Protein AF-A0A6C1DML3-F1 (afdb_monomer)

Radius of gyration: 24.44 Å; Cα contacts (8 Å, |Δi|>4): 31; chains: 1; bounding box: 72×33×50 Å

Secondary structure (DSSP, 8-state):
-HHHHHHHHHHHHHHHHHHHHHHHHHGGGHHHHHHHHHHHHHHHHHHH----TT--HHHHHHHHHTT--HHHHTT---HHHHHHHHHHHHHHHHHHHHHTT------

Organism: Saccharomyces pastorianus (NCBI:txid27292)

InterPro domains:
  IPR005828 Major facilitator, sugar transporter-like [PF00083] (1-63)
  IPR036259 MFS transporter superfamily [G3DSA:1.20.1250.20] (1-67)
  IPR036259 MFS transporter superfamily [SSF103473] (3-61)
  IPR050360 Major Facilitator Superfamily Sugar Transporters [PTHR48022] (1-89)

Solvent-accessible surface area (backbone atoms only — not comparable to full-atom values): 6356 Å² total; per-residue (Å²): 111,69,68,62,54,51,51,52,55,50,49,54,49,50,48,67,62,46,46,62,63,48,43,74,75,48,52,77,59,52,57,55,56,52,50,50,51,50,52,53,49,50,52,48,45,58,66,69,49,56,69,61,85,96,54,54,78,68,49,48,52,50,49,63,71,71,64,60,56,22,87,54,30,80,79,62,64,55,78,89,49,41,71,54,52,54,52,52,52,51,50,49,53,52,51,50,54,57,61,70,58,60,74,94,76,79,131

Mean predicted aligned error: 10.85 Å

Sequence (107 aa):
MSISTAFNWLWQFLIGFFTPFITGSIHFYYGYVFVGCLVAMFLYVFFFLPETIGLSLEEIQLLYEEGIKPWKSASWVPPSRRGASSRETEAKKKSWKEVLKFPKSFN

Foldseek 3Di:
DVVVVVVVVVVVVCCVVCVVVCCVVPPPCVVVVVVVVVVVVVVCCQFPPADDPPHDPVQVVVLVVVVDTRVCNVVDDRPVCPVVVVVVVVVVVVVVVVVVPPDPPDD

pLDDT: mean 81.25, std 9.08, range [49.81, 95.06]

Structure (mmCIF, N/CA/C/O backbone):
data_AF-A0A6C1DML3-F1
#
_entry.id   AF-A0A6C1DML3-F1
#
loop_
_atom_site.group_PDB
_atom_site.id
_atom_site.type_symbol
_atom_site.label_atom_id
_atom_site.label_alt_id
_atom_site.label_comp_id
_atom_site.label_asym_id
_atom_site.label_entity_id
_atom_site.label_seq_id
_atom_site.pdbx_PDB_ins_code
_atom_site.Cartn_x
_atom_site.Cartn_y
_atom_site.Cartn_z
_atom_site.occupancy
_atom_site.B_iso_or_equiv
_atom_site.auth_seq_id
_atom_site.auth_comp_id
_atom_site.auth_asym_id
_atom_site.auth_atom_id
_atom_site.pdbx_PDB_model_num
ATOM 1 N N . MET A 1 1 ? 9.960 -0.375 11.265 1.00 74.50 1 MET A N 1
ATOM 2 C CA . MET A 1 1 ? 10.261 0.840 10.471 1.00 74.50 1 MET A CA 1
ATOM 3 C C . MET A 1 1 ? 11.405 0.641 9.473 1.00 74.50 1 MET A C 1
ATOM 5 O O . MET A 1 1 ? 11.208 0.979 8.317 1.00 74.50 1 MET A O 1
ATOM 9 N N . SER A 1 2 ? 12.545 0.044 9.851 1.00 89.00 2 SER A N 1
ATOM 10 C CA . SER A 1 2 ? 13.721 -0.124 8.967 1.00 89.00 2 SER A CA 1
ATOM 11 C C . SER A 1 2 ? 13.438 -0.818 7.628 1.00 89.00 2 SER A C 1
ATOM 13 O O . SER A 1 2 ? 13.896 -0.351 6.591 1.00 89.00 2 SER A O 1
ATOM 15 N N . ILE A 1 3 ? 12.643 -1.893 7.636 1.00 93.19 3 ILE A N 1
ATOM 16 C CA . ILE A 1 3 ? 12.315 -2.651 6.421 1.00 93.19 3 ILE A CA 1
ATOM 17 C C . ILE A 1 3 ? 11.510 -1.812 5.414 1.00 93.19 3 ILE A C 1
ATOM 19 O O . ILE A 1 3 ? 11.811 -1.818 4.228 1.00 93.19 3 ILE A O 1
ATOM 23 N N . SER A 1 4 ? 10.546 -1.019 5.897 1.00 92.12 4 SER A N 1
ATOM 24 C CA . SER A 1 4 ? 9.718 -0.140 5.061 1.00 92.12 4 SER A CA 1
ATOM 25 C C . SER A 1 4 ? 10.565 0.948 4.402 1.00 92.12 4 SER A C 1
ATOM 27 O O . SER A 1 4 ? 10.487 1.159 3.193 1.00 92.12 4 SER A O 1
ATOM 29 N N . THR A 1 5 ? 11.456 1.578 5.175 1.00 93.81 5 THR A N 1
ATOM 30 C CA . THR A 1 5 ? 12.397 2.572 4.651 1.00 93.81 5 THR A CA 1
ATOM 31 C C . THR A 1 5 ? 13.339 1.960 3.613 1.00 93.81 5 THR A C 1
ATOM 33 O O . THR A 1 5 ? 13.512 2.538 2.545 1.00 93.81 5 THR A O 1
ATOM 36 N N . ALA A 1 6 ? 13.904 0.777 3.875 1.00 94.94 6 ALA A N 1
ATOM 37 C CA . ALA A 1 6 ? 14.792 0.100 2.930 1.00 94.94 6 ALA A CA 1
ATOM 38 C C . ALA A 1 6 ? 14.087 -0.223 1.602 1.00 94.94 6 ALA A C 1
ATOM 40 O O . ALA A 1 6 ? 14.623 0.089 0.540 1.00 94.94 6 ALA A O 1
ATOM 41 N N . PHE A 1 7 ? 12.867 -0.773 1.648 1.00 93.62 7 PHE A N 1
ATOM 42 C CA . PHE A 1 7 ? 12.080 -1.043 0.441 1.00 93.62 7 PHE A CA 1
ATOM 43 C C . PHE A 1 7 ? 11.681 0.232 -0.305 1.00 93.62 7 PHE A C 1
ATOM 45 O O . PHE A 1 7 ? 11.684 0.232 -1.534 1.00 93.62 7 PHE A O 1
ATOM 52 N N . ASN A 1 8 ? 11.387 1.327 0.403 1.00 93.12 8 ASN A N 1
ATOM 53 C CA . ASN A 1 8 ? 11.087 2.608 -0.232 1.00 93.12 8 ASN A CA 1
ATOM 54 C C . ASN A 1 8 ? 12.279 3.125 -1.053 1.00 93.12 8 ASN A C 1
ATOM 56 O O . ASN A 1 8 ? 12.124 3.448 -2.231 1.00 93.12 8 ASN A O 1
ATOM 60 N N . TRP A 1 9 ? 13.475 3.139 -0.464 1.00 92.44 9 TRP A N 1
ATOM 61 C CA . TRP A 1 9 ? 14.692 3.563 -1.159 1.00 92.44 9 TRP A CA 1
ATOM 62 C C . TRP A 1 9 ? 15.080 2.616 -2.293 1.00 92.44 9 TRP A C 1
ATOM 64 O O . TRP A 1 9 ? 15.442 3.074 -3.377 1.00 92.44 9 TRP A O 1
ATOM 74 N N . LEU A 1 10 ? 14.947 1.307 -2.074 1.00 95.06 10 LEU A N 1
ATOM 75 C CA . LEU A 1 10 ? 15.188 0.300 -3.102 1.00 95.06 10 LEU A CA 1
ATOM 76 C C . LEU A 1 10 ? 14.271 0.519 -4.312 1.00 95.06 10 LEU A C 1
ATOM 78 O O . LEU A 1 10 ? 14.740 0.516 -5.445 1.00 95.06 10 LEU A O 1
ATOM 82 N N . TRP A 1 11 ? 12.977 0.749 -4.089 1.00 90.62 11 TRP A N 1
ATOM 83 C CA . TRP A 1 11 ? 12.020 0.941 -5.176 1.00 90.62 11 TRP A CA 1
ATOM 84 C C . TRP A 1 11 ? 12.258 2.246 -5.943 1.00 90.62 11 TRP A C 1
ATOM 86 O O . TRP A 1 11 ? 12.189 2.249 -7.172 1.00 90.62 11 TRP A O 1
ATOM 96 N N . GLN A 1 12 ? 12.622 3.333 -5.250 1.00 93.31 12 GLN A N 1
ATOM 97 C CA . GLN A 1 12 ? 13.015 4.581 -5.914 1.00 93.31 12 GLN A CA 1
ATOM 98 C C . GLN A 1 12 ? 14.264 4.399 -6.791 1.00 93.31 12 GLN A C 1
ATOM 100 O O . GLN A 1 12 ? 14.297 4.904 -7.914 1.00 93.31 12 GLN A O 1
ATOM 105 N N . PHE A 1 13 ? 15.253 3.624 -6.332 1.00 93.94 13 PHE A N 1
ATOM 106 C CA . PHE A 1 13 ? 16.419 3.270 -7.144 1.00 93.94 13 PHE A CA 1
ATOM 107 C C . PHE A 1 13 ? 16.034 2.437 -8.372 1.00 93.94 13 PHE A C 1
ATOM 109 O O . PHE A 1 13 ? 16.444 2.766 -9.483 1.00 93.94 13 PHE A O 1
ATOM 116 N N . LEU A 1 14 ? 15.222 1.388 -8.198 1.00 92.38 14 LEU A N 1
ATOM 117 C CA . LEU A 1 14 ? 14.831 0.505 -9.301 1.00 92.38 14 LEU A CA 1
ATOM 118 C C . LEU A 1 14 ? 14.024 1.254 -10.365 1.00 92.38 14 LEU A C 1
ATOM 120 O O . LEU A 1 14 ? 14.306 1.095 -11.550 1.00 92.38 14 LEU A O 1
ATOM 124 N N . ILE A 1 15 ? 13.073 2.109 -9.971 1.00 88.62 15 ILE A N 1
ATOM 125 C CA . ILE A 1 15 ? 12.335 2.943 -10.930 1.00 88.62 15 ILE A CA 1
ATOM 126 C C . ILE A 1 15 ? 13.307 3.863 -11.670 1.00 88.62 15 ILE A C 1
ATOM 128 O O . ILE A 1 15 ? 13.285 3.893 -12.898 1.00 88.62 15 ILE A O 1
ATOM 132 N N . GLY A 1 16 ? 14.178 4.584 -10.960 1.00 89.56 16 GLY A N 1
ATOM 133 C CA . GLY A 1 16 ? 15.133 5.501 -11.589 1.00 89.56 16 GLY A CA 1
ATOM 134 C C . GLY A 1 16 ? 16.104 4.801 -12.543 1.00 89.56 16 GLY A C 1
ATOM 135 O O . GLY A 1 16 ? 16.384 5.320 -13.621 1.00 89.56 16 GLY A O 1
ATOM 136 N N . PHE A 1 17 ? 16.571 3.604 -12.182 1.00 90.88 17 PHE A N 1
ATOM 137 C CA . PHE A 1 17 ? 17.492 2.813 -12.993 1.00 90.88 17 PHE A CA 1
ATOM 138 C C . PHE A 1 17 ? 16.805 2.200 -14.217 1.00 90.88 17 PHE A C 1
ATOM 140 O O . PHE A 1 17 ? 17.325 2.318 -15.321 1.00 90.88 17 PHE A O 1
ATOM 147 N N . PHE A 1 18 ? 15.632 1.578 -14.058 1.00 87.19 18 PHE A N 1
ATOM 148 C CA . PHE A 1 18 ? 14.963 0.861 -15.150 1.00 87.19 18 PHE A CA 1
ATOM 149 C C . PHE A 1 18 ? 14.151 1.754 -16.086 1.00 87.19 18 PHE A C 1
ATOM 151 O O . PHE A 1 18 ? 14.039 1.430 -17.268 1.00 87.19 18 PHE A O 1
ATOM 158 N N . THR A 1 19 ? 13.609 2.876 -15.605 1.00 86.00 19 THR A N 1
ATOM 159 C CA . THR A 1 19 ? 12.809 3.790 -16.438 1.00 86.00 19 THR A CA 1
ATOM 160 C C . THR A 1 19 ? 13.516 4.186 -17.744 1.00 86.00 19 THR A C 1
ATOM 162 O O . THR A 1 19 ? 12.882 4.027 -18.784 1.00 86.00 19 THR A O 1
ATOM 165 N N . PRO A 1 20 ? 14.793 4.631 -17.774 1.00 84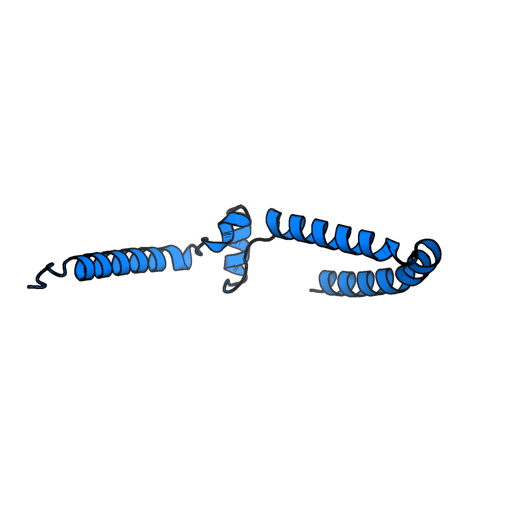.19 20 PRO A N 1
ATOM 166 C CA . PRO A 1 20 ? 15.465 4.977 -19.032 1.00 84.19 20 PRO A CA 1
ATOM 167 C C . PRO A 1 20 ? 15.687 3.780 -19.972 1.00 84.19 20 PRO A C 1
ATOM 169 O O . PRO A 1 20 ? 15.581 3.942 -21.187 1.00 84.19 20 PRO A O 1
ATOM 172 N N . PHE A 1 21 ? 15.938 2.571 -19.450 1.00 83.44 21 PHE A N 1
ATOM 173 C CA . PHE A 1 21 ? 16.059 1.366 -20.288 1.00 83.44 21 PHE A CA 1
ATOM 174 C C . PHE A 1 21 ? 14.724 1.000 -20.953 1.00 83.44 21 PHE A C 1
ATOM 176 O O . PHE A 1 21 ? 14.677 0.637 -22.131 1.00 83.44 21 PHE A O 1
ATOM 183 N N . ILE A 1 22 ? 13.622 1.117 -20.209 1.00 81.81 22 ILE A N 1
ATOM 184 C CA . ILE A 1 22 ? 12.291 0.749 -20.700 1.00 81.81 22 ILE A CA 1
ATOM 185 C C . ILE A 1 22 ? 11.762 1.808 -21.673 1.00 81.81 22 ILE A C 1
ATOM 187 O O . ILE A 1 22 ? 11.281 1.464 -22.754 1.00 81.81 22 ILE A O 1
ATOM 191 N N . THR A 1 23 ? 11.881 3.096 -21.344 1.00 80.69 23 THR A N 1
ATOM 192 C CA . THR A 1 23 ? 11.404 4.178 -22.222 1.00 80.69 23 THR A CA 1
ATOM 193 C C . THR A 1 23 ? 12.205 4.271 -23.518 1.00 80.69 23 THR A C 1
ATOM 195 O O . THR A 1 23 ? 11.616 4.590 -24.551 1.00 80.69 23 THR A O 1
ATOM 198 N N . GLY A 1 24 ? 13.492 3.901 -23.504 1.00 77.69 24 GLY A N 1
ATOM 199 C CA . GLY A 1 24 ? 14.310 3.778 -24.715 1.00 77.69 24 GLY A CA 1
ATOM 200 C C . GLY A 1 24 ? 13.866 2.664 -25.671 1.00 77.69 24 GLY A C 1
ATOM 201 O O . GLY A 1 24 ? 14.14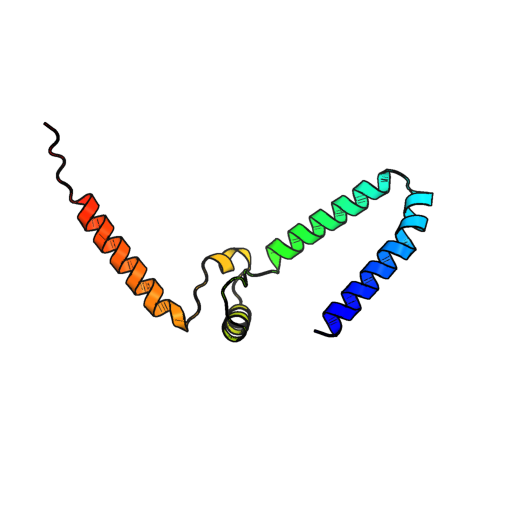1 2.747 -26.862 1.00 77.69 24 GLY A O 1
ATOM 202 N N . SER A 1 25 ? 13.151 1.649 -25.177 1.00 76.44 25 SER A N 1
ATOM 203 C CA . SER A 1 25 ? 12.717 0.492 -25.979 1.00 76.44 25 SER A CA 1
ATOM 204 C C . SER A 1 25 ? 11.263 0.601 -26.449 1.00 76.44 25 SER A C 1
ATOM 206 O O . SER A 1 25 ? 10.896 0.099 -27.507 1.00 76.44 25 SER A O 1
ATOM 208 N N . ILE A 1 26 ? 10.412 1.213 -25.623 1.00 74.06 26 ILE A N 1
ATOM 209 C CA . ILE A 1 26 ? 8.949 1.061 -25.678 1.00 74.06 26 ILE A CA 1
ATOM 210 C C . ILE A 1 26 ? 8.220 2.417 -25.786 1.00 74.06 26 ILE A C 1
ATOM 212 O O . ILE A 1 26 ? 7.013 2.450 -26.035 1.00 74.06 26 ILE A O 1
ATOM 216 N N . HIS A 1 27 ? 8.937 3.544 -25.670 1.00 76.94 27 HIS A N 1
ATOM 217 C CA . HIS A 1 27 ? 8.401 4.907 -25.783 1.00 76.94 27 HIS A CA 1
ATOM 218 C C . HIS A 1 27 ? 7.081 5.094 -24.996 1.00 76.94 27 HIS A C 1
ATOM 220 O O . HI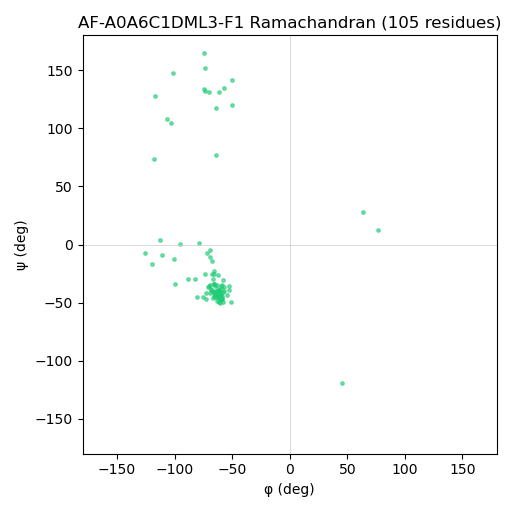S A 1 27 ? 7.047 4.920 -23.778 1.00 76.94 27 HIS A O 1
ATOM 226 N N . PHE A 1 28 ? 5.984 5.432 -25.687 1.00 73.12 28 PHE A N 1
ATOM 227 C CA . PHE A 1 28 ? 4.670 5.735 -25.107 1.00 73.12 28 PHE A CA 1
ATOM 228 C C . PHE A 1 28 ? 3.990 4.521 -24.455 1.00 73.12 28 PHE A C 1
ATOM 230 O O . PHE A 1 28 ? 3.202 4.679 -23.522 1.00 73.12 28 PHE A O 1
ATOM 237 N N . TYR A 1 29 ? 4.326 3.298 -24.880 1.00 77.50 29 TYR A N 1
ATOM 238 C CA . TYR A 1 29 ? 3.704 2.082 -24.350 1.00 77.50 29 TYR A CA 1
ATOM 239 C C . TYR A 1 29 ? 4.059 1.809 -22.878 1.00 77.50 29 TYR A C 1
ATOM 241 O O . TYR A 1 29 ? 3.366 1.039 -22.212 1.00 77.50 29 TYR A O 1
ATOM 249 N N . TYR A 1 30 ? 5.074 2.489 -22.333 1.00 79.44 30 TYR A N 1
ATOM 250 C CA . TYR A 1 30 ? 5.423 2.429 -20.912 1.00 79.44 30 TYR A CA 1
ATOM 251 C C . TYR A 1 30 ? 4.251 2.854 -20.010 1.00 79.44 30 TYR A C 1
ATOM 253 O O . TYR A 1 30 ? 4.068 2.304 -18.922 1.00 79.44 30 TYR A O 1
ATOM 261 N N . GLY A 1 31 ? 3.395 3.761 -20.495 1.00 82.25 31 GLY A N 1
ATOM 262 C CA . GLY A 1 31 ? 2.192 4.184 -19.779 1.00 82.25 31 GLY A CA 1
ATOM 263 C C . GLY A 1 31 ? 1.229 3.030 -19.479 1.00 82.25 31 GLY A C 1
ATOM 264 O O . GLY A 1 31 ? 0.649 2.993 -18.396 1.00 82.25 31 GLY A O 1
ATOM 265 N N . TYR A 1 32 ? 1.106 2.039 -20.369 1.00 85.62 32 TYR A N 1
ATOM 266 C CA . TYR A 1 32 ? 0.230 0.883 -20.135 1.00 85.62 32 TYR A CA 1
ATOM 267 C C . TYR A 1 32 ? 0.754 -0.034 -19.028 1.00 85.62 32 TYR A C 1
ATOM 269 O O . TYR A 1 32 ? -0.038 -0.568 -18.253 1.00 85.62 32 TYR A O 1
ATOM 277 N N . VAL A 1 33 ? 2.078 -0.174 -18.905 1.00 85.00 33 VAL A N 1
ATOM 278 C CA . VAL A 1 33 ? 2.701 -0.920 -17.800 1.00 85.00 33 VAL A CA 1
ATOM 279 C C . VAL A 1 33 ? 2.420 -0.214 -16.475 1.00 85.00 33 VAL A C 1
ATOM 281 O O . VAL A 1 33 ? 2.039 -0.860 -15.501 1.00 85.00 33 VAL A O 1
ATOM 284 N N . PHE A 1 34 ? 2.520 1.118 -16.452 1.00 85.44 34 PHE A N 1
ATOM 285 C CA . PHE A 1 34 ? 2.199 1.907 -15.266 1.00 85.44 34 PHE A CA 1
ATOM 286 C C . PHE A 1 34 ? 0.726 1.766 -14.856 1.00 85.44 34 PHE A C 1
ATOM 288 O O . PHE A 1 34 ? 0.432 1.520 -13.687 1.00 85.44 34 PHE A O 1
ATOM 295 N N . VAL A 1 35 ? -0.202 1.831 -15.817 1.00 90.81 35 VAL A N 1
ATOM 296 C CA . VAL A 1 35 ? -1.632 1.587 -15.565 1.00 90.81 35 VAL A CA 1
ATOM 297 C C . VAL A 1 35 ? -1.871 0.165 -15.046 1.00 90.81 35 VAL A C 1
ATOM 299 O O . VAL A 1 35 ? -2.621 -0.008 -14.088 1.00 90.81 35 VAL A 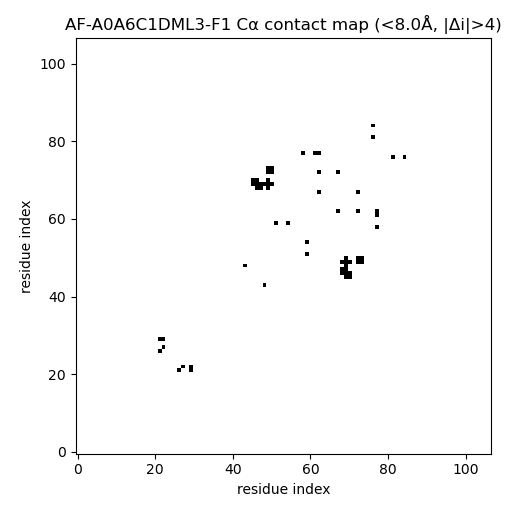O 1
ATOM 302 N N . GLY A 1 36 ? -1.198 -0.844 -15.606 1.00 91.44 36 GLY A N 1
ATOM 303 C CA . GLY A 1 36 ? -1.265 -2.223 -15.112 1.00 91.44 36 GLY A CA 1
ATOM 304 C C . GLY A 1 36 ? -0.826 -2.346 -13.650 1.00 91.44 36 GLY A C 1
ATOM 305 O O . GLY A 1 36 ? -1.527 -2.963 -12.846 1.00 91.44 36 GLY A O 1
ATOM 306 N N . CYS A 1 37 ? 0.276 -1.690 -13.278 1.00 90.56 37 CYS A N 1
ATOM 307 C CA . CYS A 1 37 ? 0.745 -1.632 -11.892 1.00 90.56 37 CYS A CA 1
ATOM 308 C C . CYS A 1 37 ? -0.259 -0.934 -10.961 1.00 90.56 37 CYS A C 1
ATOM 310 O O . CYS A 1 37 ? -0.496 -1.419 -9.855 1.00 90.56 37 CYS A O 1
ATOM 312 N N . LEU A 1 38 ? -0.884 0.165 -11.400 1.00 91.44 38 LEU A N 1
ATOM 313 C CA . LEU A 1 38 ? -1.909 0.864 -10.616 1.00 91.44 38 LEU A CA 1
ATOM 314 C C . LEU A 1 38 ? -3.146 -0.010 -10.375 1.00 91.44 38 LEU A C 1
ATOM 316 O O . LEU A 1 38 ? -3.643 -0.068 -9.251 1.00 91.44 38 LEU A O 1
ATOM 320 N N . VAL A 1 39 ? -3.622 -0.722 -11.400 1.00 94.69 39 VAL A N 1
ATOM 321 C CA . VAL A 1 39 ? -4.767 -1.639 -11.270 1.00 94.69 39 VAL A CA 1
ATOM 322 C C . VAL A 1 39 ? -4.424 -2.808 -10.347 1.00 94.69 39 VAL A C 1
ATOM 324 O O . VAL A 1 39 ? -5.216 -3.146 -9.469 1.00 94.69 39 VAL A O 1
ATOM 327 N N . ALA A 1 40 ? -3.233 -3.395 -10.486 1.00 92.62 40 ALA A N 1
ATOM 328 C CA . ALA A 1 40 ? -2.775 -4.455 -9.591 1.00 92.62 40 ALA A CA 1
ATOM 329 C C . ALA A 1 40 ? -2.704 -3.976 -8.131 1.00 92.62 40 ALA A C 1
ATOM 331 O O . ALA A 1 40 ? -3.163 -4.678 -7.228 1.00 92.62 40 ALA A O 1
ATOM 332 N N . MET A 1 41 ? -2.199 -2.759 -7.899 1.00 92.31 41 MET A N 1
ATOM 333 C CA . MET A 1 41 ? -2.154 -2.171 -6.561 1.00 92.31 41 MET A CA 1
ATOM 334 C C . MET A 1 41 ? -3.561 -1.909 -6.008 1.00 92.31 41 MET A C 1
ATOM 336 O O . MET A 1 41 ? -3.819 -2.198 -4.841 1.00 92.31 41 MET A O 1
ATOM 340 N N . PHE A 1 42 ? -4.486 -1.417 -6.835 1.00 91.69 42 PHE A N 1
ATOM 341 C CA . PHE A 1 4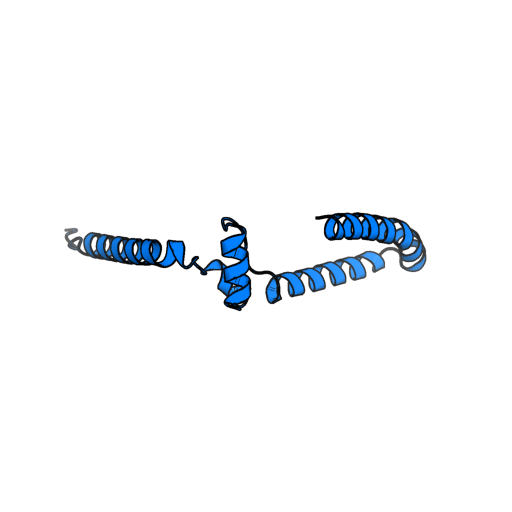2 ? -5.878 -1.209 -6.439 1.00 91.69 42 PHE A CA 1
ATOM 342 C C . PHE A 1 42 ? -6.542 -2.514 -5.982 1.00 91.69 42 PHE A C 1
ATOM 344 O O . PHE A 1 42 ? -7.147 -2.558 -4.910 1.00 91.69 42 PHE A O 1
ATOM 351 N N . LEU A 1 43 ? -6.379 -3.593 -6.754 1.00 92.06 43 LEU A N 1
ATOM 352 C CA . LEU A 1 43 ? -6.897 -4.912 -6.384 1.00 92.06 43 LEU A CA 1
ATOM 353 C C . LEU A 1 43 ? -6.268 -5.404 -5.078 1.00 92.06 43 LEU A C 1
ATOM 355 O O . LEU A 1 43 ? -6.980 -5.864 -4.188 1.00 92.06 43 LEU A O 1
ATOM 359 N N . TYR A 1 44 ? -4.951 -5.261 -4.929 1.00 89.06 44 TYR A N 1
ATOM 360 C CA . TYR A 1 44 ? -4.258 -5.648 -3.704 1.00 89.06 44 TYR A CA 1
ATOM 361 C C . TYR A 1 44 ? -4.808 -4.914 -2.472 1.00 89.06 44 TYR A C 1
ATOM 363 O O . TYR A 1 44 ? -5.155 -5.554 -1.481 1.00 89.06 44 TYR A O 1
ATOM 371 N N . VAL A 1 45 ? -4.950 -3.587 -2.541 1.00 88.50 45 VAL A N 1
ATOM 372 C CA . VAL A 1 45 ? -5.489 -2.782 -1.434 1.00 88.50 45 VAL A CA 1
ATOM 373 C C . VAL A 1 45 ? -6.917 -3.210 -1.096 1.00 88.50 45 VAL A C 1
ATOM 375 O O . VAL A 1 45 ? -7.219 -3.432 0.073 1.00 88.50 45 VAL A O 1
ATOM 378 N N . PHE A 1 46 ? -7.770 -3.414 -2.101 1.00 85.06 46 PHE A N 1
ATOM 379 C CA . PHE A 1 46 ? -9.161 -3.815 -1.887 1.00 85.06 46 PHE A CA 1
ATOM 380 C C . PHE A 1 46 ? -9.303 -5.186 -1.202 1.00 85.06 46 PHE A C 1
ATOM 382 O O . PHE A 1 46 ? -10.194 -5.379 -0.371 1.00 85.06 46 PHE A O 1
ATOM 389 N N . PHE A 1 47 ? -8.440 -6.147 -1.543 1.00 84.75 47 PHE A N 1
ATOM 390 C CA . PHE A 1 47 ? -8.535 -7.508 -1.011 1.00 84.75 47 PHE A CA 1
ATOM 391 C C . PHE A 1 47 ? -7.782 -7.729 0.298 1.00 84.75 47 PHE A C 1
ATOM 393 O O . PHE A 1 47 ? -8.206 -8.594 1.065 1.00 84.75 47 PHE A O 1
ATOM 400 N N . PHE A 1 48 ? -6.691 -6.998 0.551 1.00 82.19 48 PHE A N 1
ATOM 401 C CA . PHE A 1 48 ? -5.755 -7.315 1.636 1.00 82.19 48 PHE A CA 1
ATOM 402 C C . PHE A 1 48 ? -5.590 -6.218 2.690 1.00 82.19 48 PHE A C 1
ATOM 404 O O . PHE A 1 48 ? -5.093 -6.527 3.770 1.00 82.19 48 PHE A O 1
ATOM 411 N N . LEU A 1 49 ? -5.989 -4.969 2.425 1.00 84.62 49 LEU A N 1
ATOM 412 C CA . LEU A 1 49 ? -5.723 -3.860 3.344 1.00 84.62 49 LEU A CA 1
ATOM 413 C C . LEU A 1 49 ? -6.976 -3.481 4.151 1.00 84.62 49 LEU A C 1
ATOM 415 O O . LEU A 1 49 ? -7.877 -2.850 3.600 1.00 84.62 49 LEU A O 1
ATOM 419 N N . PRO A 1 50 ? -7.068 -3.845 5.444 1.00 83.88 50 PRO A N 1
ATOM 420 C CA . PRO A 1 50 ? -8.151 -3.374 6.292 1.00 83.88 50 PRO A CA 1
ATOM 421 C C . PRO A 1 50 ? -7.962 -1.892 6.658 1.00 83.88 50 PRO A C 1
ATOM 423 O O . PRO A 1 50 ? -6.847 -1.386 6.760 1.00 83.88 50 PRO A O 1
ATOM 426 N N . GLU A 1 51 ? -9.072 -1.205 6.898 1.00 83.88 51 GLU A N 1
ATOM 427 C CA . GLU A 1 51 ? -9.115 0.178 7.388 1.00 83.88 51 GLU A CA 1
ATOM 428 C C . GLU A 1 51 ? -8.513 0.294 8.800 1.00 83.88 51 GLU A C 1
ATOM 430 O O . GLU A 1 51 ? -9.043 -0.278 9.754 1.00 83.88 51 GLU A O 1
ATOM 435 N N . THR A 1 52 ? -7.422 1.055 8.951 1.00 85.19 52 THR A N 1
ATOM 436 C CA . THR A 1 52 ? -6.711 1.237 10.236 1.00 85.19 52 THR A CA 1
ATOM 437 C C . THR A 1 52 ? -6.801 2.657 10.809 1.00 85.19 52 THR A C 1
ATOM 439 O O . THR A 1 52 ? -6.160 2.959 11.816 1.00 85.19 52 THR A O 1
ATOM 442 N N . ILE A 1 53 ? -7.547 3.567 10.175 1.00 81.25 53 ILE A N 1
ATOM 443 C CA . ILE A 1 53 ? -7.646 4.963 10.622 1.00 81.25 53 ILE A CA 1
ATOM 444 C C . ILE A 1 53 ? -8.432 5.078 11.940 1.00 81.25 53 ILE A C 1
ATOM 446 O O . ILE A 1 53 ? -9.527 4.544 12.076 1.00 81.25 53 ILE A O 1
ATOM 450 N N . GLY A 1 54 ? -7.884 5.800 12.925 1.00 80.25 54 GLY A N 1
ATOM 451 C CA . GLY A 1 54 ? -8.553 6.033 14.216 1.00 80.25 54 GLY A CA 1
ATOM 452 C C . GLY A 1 54 ? -8.532 4.845 15.193 1.00 80.25 54 GLY A C 1
ATOM 453 O O . GLY A 1 54 ? -9.250 4.872 16.202 1.00 80.25 54 GLY A O 1
ATOM 454 N N . LEU A 1 55 ? -7.719 3.823 14.906 1.00 82.50 55 LEU A N 1
ATOM 455 C CA . LEU A 1 55 ? -7.443 2.690 15.791 1.00 82.50 55 LEU A CA 1
ATOM 456 C C . LEU A 1 55 ? -6.079 2.857 16.478 1.00 82.50 55 LEU A C 1
ATOM 458 O O . LEU A 1 55 ? -5.140 3.408 15.898 1.00 82.50 55 LEU A O 1
ATOM 462 N N . SER A 1 56 ? -5.958 2.361 17.710 1.00 86.44 56 SER A N 1
ATOM 463 C CA . SER A 1 56 ? -4.660 2.208 18.379 1.00 86.44 56 SER A CA 1
ATOM 464 C C . SER A 1 56 ? -3.871 1.017 17.809 1.00 86.44 56 SER A C 1
ATOM 466 O O . SER A 1 56 ? -4.435 0.147 17.147 1.00 86.44 56 SER A O 1
ATOM 468 N N . LEU A 1 57 ? -2.562 0.934 18.089 1.00 84.38 57 LEU A N 1
ATOM 469 C CA . LEU A 1 57 ? -1.735 -0.204 17.648 1.00 84.38 57 LEU A CA 1
ATOM 470 C C . LEU A 1 57 ? -2.269 -1.554 18.158 1.00 84.38 57 LEU A C 1
ATOM 472 O O . LEU A 1 57 ? -2.207 -2.550 17.446 1.00 84.38 57 LEU A O 1
ATOM 476 N N . GLU A 1 58 ? -2.807 -1.580 19.375 1.00 85.50 58 GLU A N 1
ATOM 477 C CA . GLU A 1 58 ? -3.394 -2.778 19.985 1.00 85.50 58 GLU A CA 1
ATOM 478 C C . GLU A 1 58 ? -4.700 -3.173 19.285 1.00 85.50 58 GLU A C 1
ATOM 480 O O . GLU A 1 58 ? -4.924 -4.345 18.988 1.00 85.50 58 GLU A O 1
ATOM 485 N N . GLU A 1 59 ? -5.542 -2.187 18.960 1.00 82.12 59 GLU A N 1
ATOM 486 C CA . GLU A 1 59 ? -6.790 -2.401 18.223 1.00 82.12 59 GLU A CA 1
ATOM 487 C C . GLU A 1 59 ? -6.528 -2.894 16.793 1.00 82.12 59 GLU A C 1
ATOM 489 O O . GLU A 1 59 ? -7.286 -3.718 16.289 1.00 82.12 59 GLU A O 1
ATOM 494 N N . ILE A 1 60 ? -5.442 -2.445 16.157 1.00 84.56 60 ILE A N 1
ATOM 495 C CA . ILE A 1 60 ? -5.017 -2.945 14.843 1.00 84.56 60 ILE A CA 1
ATOM 496 C C . ILE A 1 60 ? -4.617 -4.422 14.934 1.00 84.56 60 ILE A C 1
ATOM 498 O O . ILE A 1 60 ? -5.037 -5.209 14.088 1.00 84.56 60 ILE A O 1
ATOM 502 N N . GLN A 1 61 ? -3.870 -4.838 15.963 1.00 85.56 61 GLN A N 1
ATOM 503 C CA . GLN A 1 61 ? -3.527 -6.259 16.102 1.00 85.56 61 GLN A CA 1
ATOM 504 C C . GLN A 1 61 ? -4.753 -7.132 16.346 1.00 85.56 61 GLN A C 1
ATOM 506 O O . GLN A 1 61 ? -4.867 -8.182 15.716 1.00 85.56 61 GLN A O 1
ATOM 511 N N . LEU A 1 62 ? -5.704 -6.668 17.159 1.00 85.25 62 LEU A N 1
ATOM 512 C CA . LEU A 1 62 ? -6.982 -7.359 17.342 1.00 85.25 62 LEU A CA 1
ATOM 513 C C . LEU A 1 62 ? -7.775 -7.463 16.033 1.00 85.25 62 LEU A C 1
ATOM 515 O O . LEU A 1 62 ? -8.351 -8.509 15.753 1.00 85.25 62 LEU A O 1
ATOM 519 N N . LEU A 1 63 ? -7.777 -6.412 15.208 1.00 84.00 63 LEU A N 1
ATOM 520 C CA . LEU A 1 63 ? -8.428 -6.423 13.895 1.00 84.00 63 LEU A CA 1
ATOM 521 C C . LEU A 1 63 ? -7.834 -7.500 12.969 1.00 84.00 63 LEU A C 1
ATOM 523 O O . LEU A 1 63 ? -8.582 -8.196 12.280 1.00 84.00 63 LEU A O 1
ATOM 527 N N . TYR A 1 64 ? -6.505 -7.649 12.963 1.00 83.88 64 TYR A N 1
ATOM 528 C CA . TYR A 1 64 ? -5.826 -8.697 12.194 1.00 83.88 64 TYR A CA 1
ATOM 529 C C . TYR A 1 64 ? -6.067 -10.101 12.772 1.00 83.88 64 TYR A C 1
ATOM 531 O O . TYR A 1 64 ? -6.212 -11.050 12.002 1.00 83.88 64 TYR A O 1
ATOM 539 N N . GLU A 1 65 ? -6.152 -10.242 14.096 1.00 85.69 65 GLU A N 1
ATOM 540 C CA . GLU A 1 65 ? -6.420 -11.518 14.775 1.00 85.69 65 GLU A CA 1
ATOM 541 C C . GLU A 1 65 ? -7.868 -12.001 14.578 1.00 85.69 65 GLU A C 1
ATOM 543 O O . GLU A 1 65 ? -8.105 -13.190 14.368 1.00 85.69 65 GLU A O 1
ATOM 548 N N . GLU A 1 66 ? -8.843 -11.085 14.550 1.00 81.75 66 GLU A N 1
ATOM 549 C CA . GLU A 1 66 ? -10.264 -11.397 14.313 1.00 81.75 66 GLU A CA 1
ATOM 550 C C . GLU A 1 66 ? -10.533 -11.789 12.839 1.00 81.75 66 GLU A C 1
ATOM 552 O O . GLU A 1 66 ? -11.626 -12.249 12.499 1.00 81.75 66 GLU A O 1
ATOM 557 N N . GLY A 1 67 ? -9.533 -11.654 11.954 1.00 78.50 67 GLY A N 1
ATOM 558 C CA . GLY A 1 67 ? -9.554 -12.200 10.591 1.00 78.50 67 GLY A CA 1
ATOM 559 C C . GLY A 1 67 ? -10.639 -11.595 9.697 1.00 78.50 67 GLY A C 1
ATOM 560 O O . GLY A 1 67 ? -11.164 -12.255 8.791 1.00 78.50 67 GLY A O 1
ATOM 561 N N . ILE A 1 68 ? -11.030 -10.350 9.968 1.00 75.94 68 ILE A N 1
ATOM 562 C CA . ILE A 1 68 ? -12.137 -9.701 9.270 1.00 75.94 68 ILE A CA 1
ATOM 563 C C . ILE A 1 68 ? -11.693 -9.325 7.863 1.00 75.94 68 ILE A C 1
ATOM 565 O O . ILE A 1 68 ? -10.652 -8.713 7.646 1.00 75.94 68 ILE A O 1
ATOM 569 N N . LYS A 1 69 ? -12.531 -9.676 6.887 1.00 78.44 69 LYS A N 1
ATOM 570 C CA . LYS A 1 69 ? -12.300 -9.347 5.480 1.00 78.44 69 LYS A CA 1
ATOM 571 C C . LYS A 1 69 ? -12.158 -7.825 5.311 1.00 78.44 69 LYS A C 1
ATOM 573 O O . LYS A 1 69 ? -13.021 -7.105 5.821 1.00 78.44 69 LYS A O 1
ATOM 578 N N . PRO A 1 70 ? -11.168 -7.330 4.550 1.00 75.38 70 PRO A N 1
ATOM 579 C CA . PRO A 1 70 ? -10.915 -5.894 4.395 1.00 75.38 70 PRO A CA 1
ATOM 580 C C . PRO A 1 70 ? -12.127 -5.060 3.966 1.00 75.38 70 PRO A C 1
ATOM 582 O O . PRO A 1 70 ? -12.408 -4.023 4.550 1.00 75.38 70 PRO A O 1
ATOM 585 N N . TRP A 1 71 ? -12.977 -5.561 3.068 1.00 75.25 71 TRP A N 1
ATOM 586 C CA . TRP A 1 71 ? -14.209 -4.859 2.664 1.00 75.25 71 TRP A CA 1
ATOM 587 C C . TRP A 1 71 ? -15.302 -4.778 3.753 1.00 75.25 71 TRP A C 1
ATOM 589 O O . TRP A 1 71 ? -16.358 -4.181 3.539 1.00 75.25 71 TRP A O 1
ATOM 599 N N . LYS A 1 72 ? -15.102 -5.407 4.916 1.00 74.19 72 LYS A N 1
ATOM 600 C CA . LYS A 1 72 ? -15.979 -5.315 6.095 1.00 74.19 72 LYS A CA 1
ATOM 601 C C . LYS A 1 72 ? -15.328 -4.568 7.260 1.00 74.19 72 LYS A C 1
ATOM 603 O O . LYS A 1 72 ? -16.038 -4.259 8.218 1.00 74.19 72 LYS A O 1
ATOM 608 N N . SER A 1 73 ? -14.034 -4.248 7.184 1.00 71.44 73 SER A N 1
ATOM 609 C CA . SER A 1 73 ? -13.306 -3.620 8.292 1.00 71.44 73 SER A CA 1
ATOM 610 C C . SER A 1 73 ? -13.802 -2.205 8.602 1.00 71.44 73 SER A C 1
ATOM 612 O O . SER A 1 73 ? -13.723 -1.780 9.744 1.00 71.44 73 SER A O 1
ATOM 614 N N . ALA A 1 74 ? -14.393 -1.492 7.635 1.00 70.44 74 ALA A N 1
ATOM 615 C CA . ALA A 1 74 ? -14.930 -0.141 7.845 1.00 70.44 74 ALA A CA 1
ATOM 616 C C . ALA A 1 74 ? -16.078 -0.072 8.876 1.00 70.44 74 ALA A C 1
ATOM 618 O O . ALA A 1 74 ? -16.300 0.963 9.494 1.00 70.44 74 ALA A O 1
ATOM 619 N N . SER A 1 75 ? -16.821 -1.169 9.066 1.00 71.06 75 SER A N 1
ATOM 620 C CA . SER A 1 75 ? -17.882 -1.261 10.081 1.00 71.06 75 SER A CA 1
ATOM 621 C C . SER A 1 75 ? -17.388 -1.899 11.382 1.00 71.06 75 SER A C 1
ATOM 623 O O . SER A 1 75 ? -18.189 -2.115 12.298 1.00 71.06 75 SER A O 1
ATOM 625 N N . TRP A 1 76 ? -16.110 -2.274 11.452 1.00 75.25 76 TRP A N 1
ATOM 626 C CA . TRP A 1 76 ? -15.576 -2.938 12.622 1.00 75.25 76 TRP A CA 1
ATOM 627 C C . TRP A 1 76 ? -15.387 -1.949 13.765 1.00 75.25 76 TRP A C 1
ATOM 629 O O . TRP A 1 76 ? -14.849 -0.858 13.593 1.00 75.25 76 TRP A O 1
ATOM 639 N N . VAL A 1 77 ? -15.835 -2.357 14.949 1.00 74.31 77 VAL A N 1
ATOM 640 C CA . VAL A 1 77 ? -15.691 -1.579 16.174 1.00 74.31 77 VAL A CA 1
ATOM 641 C C . VAL A 1 77 ? -14.827 -2.382 17.142 1.00 74.31 77 VAL A C 1
ATOM 643 O O . VAL A 1 77 ? -15.177 -3.538 17.436 1.00 74.31 77 VAL A O 1
ATOM 646 N N . PRO A 1 78 ? -13.755 -1.774 17.683 1.00 76.50 78 PRO A N 1
ATOM 647 C CA . PRO A 1 78 ? -12.911 -2.403 18.684 1.00 76.50 78 PRO A CA 1
ATOM 648 C C . PRO A 1 78 ? -13.731 -2.991 19.839 1.00 76.50 78 PRO A C 1
ATOM 650 O O . PRO A 1 78 ? -14.702 -2.357 20.274 1.00 76.50 78 PRO A O 1
ATOM 653 N N . PRO A 1 79 ? -13.358 -4.161 20.390 1.00 71.00 79 PRO A N 1
ATOM 654 C CA . PRO A 1 79 ? -14.069 -4.778 21.512 1.00 71.00 79 PRO A CA 1
ATOM 655 C C . PRO A 1 79 ? -14.261 -3.831 22.709 1.00 71.00 79 PRO A C 1
ATOM 657 O O . PRO A 1 79 ? -15.330 -3.818 23.319 1.00 71.00 79 PRO A O 1
ATOM 660 N N . SER A 1 80 ? -13.275 -2.966 22.972 1.00 71.62 80 SER A N 1
ATOM 661 C CA . SER A 1 80 ? -13.303 -1.910 23.998 1.00 71.62 80 SER A CA 1
ATOM 662 C C . SER A 1 80 ? -14.438 -0.892 23.801 1.00 71.62 80 SER A C 1
ATOM 664 O O . SER A 1 80 ? -15.037 -0.422 24.768 1.00 71.62 80 SER A O 1
ATOM 666 N N . ARG A 1 81 ? -14.775 -0.569 22.547 1.00 71.56 81 ARG A N 1
ATOM 667 C CA . ARG A 1 81 ? -15.781 0.440 22.164 1.00 71.56 81 ARG A CA 1
ATOM 668 C C . ARG A 1 81 ? -17.128 -0.170 21.766 1.00 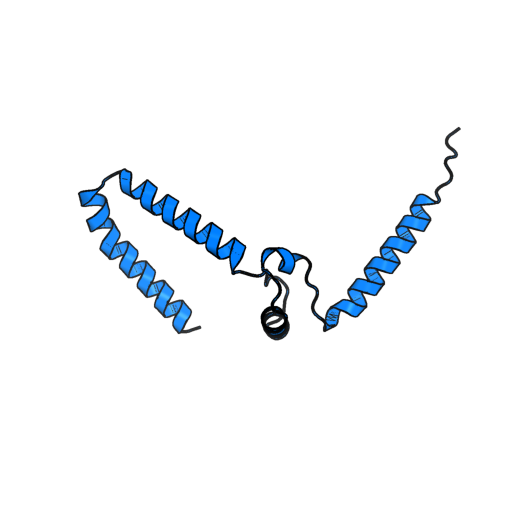71.56 81 ARG A C 1
ATOM 670 O O . ARG A 1 81 ? -18.137 0.537 21.722 1.00 71.56 81 ARG A O 1
ATOM 677 N N . ARG A 1 82 ? -17.186 -1.489 21.556 1.00 73.19 82 ARG A N 1
ATOM 678 C CA . ARG A 1 82 ? -18.383 -2.235 21.120 1.00 73.19 82 ARG A CA 1
ATOM 679 C C . ARG A 1 82 ? -19.575 -2.045 22.071 1.00 73.19 82 ARG A C 1
ATOM 681 O O . ARG A 1 82 ? -20.703 -1.835 21.623 1.00 73.19 82 ARG A O 1
ATOM 688 N N . GLY A 1 83 ? -19.327 -2.024 23.384 1.00 67.88 83 GLY A N 1
ATOM 689 C CA . GLY A 1 83 ? -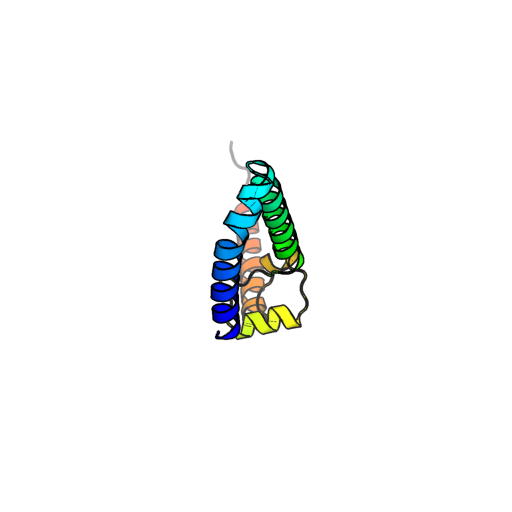20.362 -1.799 24.404 1.00 67.88 83 GLY A CA 1
ATOM 690 C C . GLY A 1 83 ? -20.872 -0.351 24.509 1.00 67.88 83 GLY A C 1
ATOM 691 O O . GLY A 1 83 ? -22.000 -0.129 24.951 1.00 67.88 83 GLY A O 1
ATOM 692 N N . ALA A 1 84 ? -20.074 0.644 24.112 1.00 66.06 84 ALA A N 1
ATOM 693 C CA . ALA A 1 84 ? -20.506 2.043 24.034 1.00 66.06 84 ALA A CA 1
ATOM 694 C C . ALA A 1 84 ? -21.291 2.298 22.736 1.00 66.06 84 ALA A C 1
ATOM 696 O O . ALA A 1 84 ? -22.404 2.817 22.787 1.00 66.06 84 ALA A O 1
ATOM 697 N N . SER A 1 85 ? -20.781 1.800 21.603 1.00 64.81 85 SER A N 1
ATOM 698 C CA . SER A 1 85 ? -21.428 1.884 20.285 1.00 64.81 85 SER A CA 1
ATOM 699 C C . SER A 1 85 ? -22.823 1.240 20.265 1.00 64.81 85 SER A C 1
ATOM 701 O O . SER A 1 85 ? -23.773 1.812 19.724 1.00 64.81 85 SER A O 1
ATOM 703 N N . SER A 1 86 ? -22.986 0.088 20.926 1.00 67.31 86 SER A N 1
ATOM 704 C CA . SER A 1 86 ? -24.289 -0.589 21.039 1.00 67.31 86 SER A CA 1
ATOM 705 C C . SER A 1 86 ? -25.313 0.266 21.799 1.00 67.31 86 SER A C 1
ATOM 707 O O . SER A 1 86 ? -26.460 0.392 21.371 1.00 67.31 86 SER A O 1
ATOM 709 N N . ARG A 1 87 ? -24.892 0.915 22.895 1.00 70.44 87 ARG A N 1
ATOM 710 C CA . ARG A 1 87 ? -25.748 1.811 23.693 1.00 70.44 87 ARG A CA 1
ATOM 711 C C . ARG A 1 87 ? -26.120 3.081 22.932 1.00 70.44 87 ARG A C 1
ATOM 713 O O . ARG A 1 87 ? -27.267 3.512 22.999 1.00 70.44 87 ARG A O 1
ATOM 720 N N . GLU A 1 88 ? -25.182 3.652 22.187 1.00 74.12 88 GLU A N 1
ATOM 721 C CA . GLU A 1 88 ? -25.392 4.859 21.384 1.00 74.12 88 GLU A CA 1
ATOM 722 C C . GLU A 1 88 ? -26.339 4.602 20.200 1.00 74.12 88 GLU A C 1
ATOM 724 O O . GLU A 1 88 ? -27.233 5.402 19.920 1.00 74.12 88 GLU A O 1
ATOM 729 N N . THR A 1 89 ? -26.220 3.433 19.561 1.00 76.62 89 THR A N 1
ATOM 730 C CA . THR A 1 89 ? -27.116 3.002 18.476 1.00 76.62 89 THR A CA 1
ATOM 731 C C . THR A 1 89 ? -28.544 2.788 18.982 1.00 76.62 89 THR A C 1
ATOM 733 O O . THR A 1 89 ? -29.493 3.267 18.358 1.00 76.62 89 THR A O 1
ATOM 736 N N . GLU A 1 90 ? -28.711 2.132 20.136 1.00 75.75 90 GLU A N 1
ATOM 737 C CA . GLU A 1 90 ? -30.013 1.964 20.797 1.00 75.75 90 GLU A CA 1
ATOM 738 C C . GLU A 1 90 ? -30.611 3.311 21.238 1.00 75.75 90 GLU A C 1
ATOM 740 O O . GLU A 1 90 ? -31.788 3.577 20.980 1.00 75.75 90 GLU A O 1
ATOM 745 N N . ALA A 1 91 ? -29.806 4.208 21.820 1.00 78.56 91 ALA A N 1
ATOM 746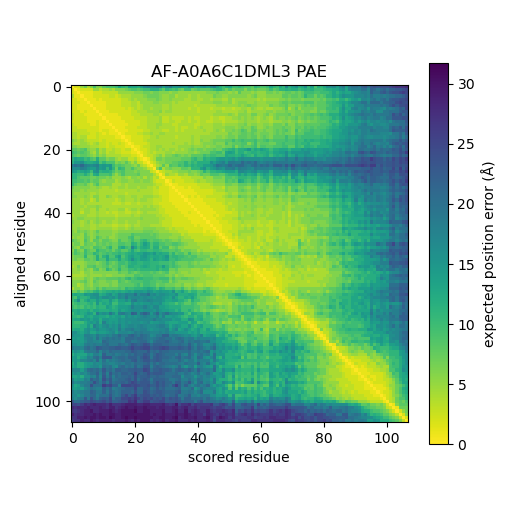 C CA . ALA A 1 91 ? -30.240 5.548 22.221 1.00 78.56 91 ALA A CA 1
ATOM 747 C C . ALA A 1 91 ? -30.703 6.385 21.019 1.00 78.56 91 ALA A C 1
ATOM 749 O O . ALA A 1 91 ? -31.793 6.966 21.047 1.00 78.56 91 ALA A O 1
ATOM 750 N N . LYS A 1 92 ? -29.932 6.378 19.924 1.00 81.00 92 LYS A N 1
ATOM 751 C CA . LYS A 1 92 ? -30.298 7.037 18.665 1.00 81.00 92 LYS A CA 1
ATOM 752 C C . LYS A 1 92 ? -31.603 6.458 18.121 1.00 81.00 92 LYS A C 1
ATOM 754 O O . LYS A 1 92 ? -32.522 7.212 17.815 1.00 81.00 92 LYS A O 1
ATOM 759 N N . LYS A 1 93 ? -31.745 5.130 18.066 1.00 82.31 93 LYS A N 1
ATOM 760 C CA . LYS A 1 93 ? -32.970 4.454 17.598 1.00 82.31 93 LYS A CA 1
ATOM 761 C C . LYS A 1 93 ? -34.193 4.821 18.446 1.00 82.31 93 LYS A C 1
ATOM 763 O O . LYS A 1 93 ? -35.280 4.991 17.898 1.00 82.31 93 LYS A O 1
ATOM 768 N N . LYS A 1 94 ? -34.022 4.966 19.763 1.00 84.38 94 LYS A N 1
ATOM 769 C CA . LYS A 1 94 ? -35.075 5.403 20.690 1.00 84.38 94 LYS A CA 1
ATOM 770 C C . LYS A 1 94 ? -35.483 6.859 20.433 1.00 84.38 94 LYS A C 1
ATOM 772 O O . LYS A 1 94 ? -36.669 7.120 20.275 1.00 84.38 94 LYS A O 1
ATOM 777 N N . SER A 1 95 ? -34.512 7.757 20.266 1.00 82.88 95 SER A N 1
ATOM 778 C CA . SER A 1 95 ? -34.744 9.162 19.901 1.00 82.88 95 SER A CA 1
ATOM 779 C C . SER A 1 95 ? -35.468 9.302 18.555 1.00 82.88 95 SER A C 1
ATOM 781 O O . SER A 1 95 ? -36.482 9.987 18.477 1.00 82.88 95 SER A O 1
ATOM 783 N N . TRP A 1 96 ? -35.046 8.580 17.509 1.00 80.38 96 TRP A N 1
ATOM 784 C CA . TRP A 1 96 ? -35.742 8.600 16.214 1.00 80.38 96 TRP A CA 1
ATOM 785 C C . TRP A 1 96 ? -37.163 8.048 16.299 1.00 80.38 96 TRP A C 1
ATOM 787 O O . TRP A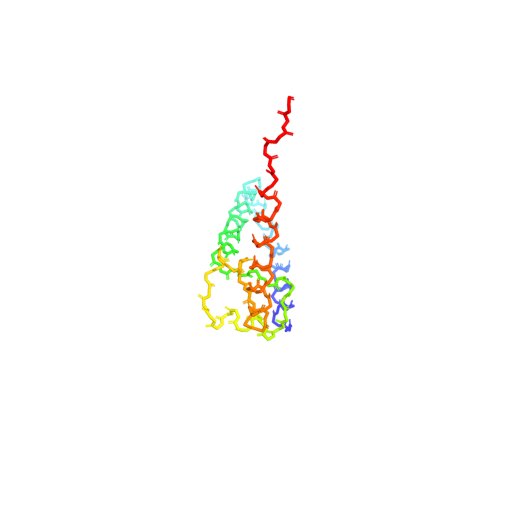 1 96 ? -38.044 8.550 15.611 1.00 80.38 96 TRP A O 1
ATOM 797 N N . LYS A 1 97 ? -37.420 7.045 17.147 1.00 82.81 97 LYS A N 1
ATOM 798 C CA . LYS A 1 97 ? -38.788 6.566 17.404 1.00 82.81 97 LYS A CA 1
ATOM 799 C C . LYS A 1 97 ? -39.649 7.619 18.104 1.00 82.81 97 LYS A C 1
ATOM 801 O O . LYS A 1 97 ? -40.847 7.659 17.851 1.00 82.81 97 LYS A O 1
ATOM 806 N N . GLU A 1 98 ? -39.070 8.442 18.973 1.00 81.06 98 GLU A N 1
ATOM 807 C CA . GLU A 1 98 ? -39.770 9.565 19.608 1.00 81.06 98 GLU A CA 1
ATOM 808 C C . GLU A 1 98 ? -40.025 10.709 18.622 1.00 81.06 98 GLU A C 1
ATOM 810 O O . GLU A 1 98 ? -41.141 11.214 18.564 1.00 81.06 98 GLU A O 1
ATOM 815 N N . VAL A 1 99 ? -39.056 11.046 17.767 1.00 79.88 99 VAL A N 1
ATOM 816 C CA . VAL A 1 99 ? -39.241 12.023 16.681 1.00 79.88 99 VAL A CA 1
ATOM 817 C C . VAL A 1 99 ? -40.290 11.530 15.676 1.00 79.88 99 VAL A C 1
ATOM 819 O O . VAL A 1 99 ? -41.193 12.262 15.298 1.00 79.88 99 VAL A O 1
ATOM 822 N N . LEU A 1 100 ? -40.263 10.260 15.274 1.00 83.69 100 LEU A N 1
ATOM 823 C CA . LEU A 1 100 ? -41.256 9.700 14.347 1.00 83.69 100 LEU A CA 1
ATOM 824 C C . LEU A 1 100 ? -42.663 9.560 14.956 1.00 83.69 100 LEU A C 1
ATOM 826 O O . LEU A 1 100 ? -43.613 9.309 14.218 1.00 83.69 100 LEU A O 1
ATOM 830 N N . LYS A 1 101 ? -42.818 9.735 16.276 1.00 76.31 101 LYS A N 1
ATOM 831 C CA . LYS A 1 101 ? -44.125 9.826 16.943 1.00 76.31 101 LYS A CA 1
ATOM 832 C C . LYS A 1 101 ? -44.783 11.201 16.806 1.00 76.31 101 LYS A C 1
ATOM 834 O O . LYS A 1 101 ? -45.879 11.361 17.344 1.00 76.31 101 LYS A O 1
ATOM 839 N N . PHE A 1 102 ? -44.178 12.168 16.102 1.00 68.31 102 PHE A N 1
ATOM 840 C CA . PHE A 1 102 ? -44.868 13.417 15.776 1.00 68.31 102 PHE A CA 1
ATOM 841 C C . PHE A 1 102 ? -46.241 13.096 15.153 1.00 68.31 102 PHE A C 1
ATOM 843 O O . PHE A 1 102 ? -46.305 12.397 14.135 1.00 68.31 102 PHE A O 1
ATOM 850 N N . PRO A 1 103 ? -47.349 13.551 15.765 1.00 59.25 103 PRO A N 1
ATOM 851 C CA . PRO A 1 103 ? -48.668 13.345 15.199 1.00 59.25 103 PRO A CA 1
ATOM 852 C C . PRO A 1 103 ? -48.708 14.048 13.844 1.00 59.25 103 PRO A C 1
ATOM 854 O O . PRO A 1 103 ? -48.326 15.211 13.723 1.00 59.25 103 PRO A O 1
ATOM 857 N N . LYS A 1 104 ? -49.183 13.343 12.813 1.00 60.00 104 LYS A N 1
ATOM 858 C CA . LYS A 1 104 ? -49.638 13.973 11.572 1.00 60.00 104 LYS A CA 1
ATOM 859 C C . LYS A 1 104 ? -50.857 14.843 11.910 1.00 60.00 104 LYS A C 1
ATOM 861 O O . LYS A 1 104 ? -51.986 14.424 11.696 1.00 60.00 104 LYS A O 1
ATOM 866 N N . SER A 1 105 ? -50.644 16.017 12.491 1.00 60.38 105 SER A N 1
ATOM 867 C CA . SER A 1 105 ? -51.649 17.073 12.573 1.00 60.38 105 SER A CA 1
ATOM 868 C C . SER A 1 105 ? -51.113 18.277 11.812 1.00 60.38 105 SER A C 1
ATOM 870 O O . SER A 1 105 ? -50.654 19.258 12.394 1.00 60.38 105 SER A O 1
ATOM 872 N N . PHE A 1 106 ? -51.121 18.161 10.489 1.00 59.84 106 PHE A N 1
ATOM 873 C CA . PHE A 1 106 ? -51.195 19.334 9.637 1.00 59.84 106 PHE A CA 1
ATOM 874 C C . PHE A 1 106 ? -52.613 19.347 9.075 1.00 59.84 106 PHE A C 1
ATOM 876 O O . PHE A 1 106 ? -53.005 18.433 8.350 1.00 59.84 106 PHE A O 1
ATOM 883 N N . ASN A 1 107 ? -53.370 20.307 9.600 1.00 49.81 107 ASN A N 1
ATOM 884 C CA . ASN A 1 107 ? -54.684 20.745 9.152 1.00 49.81 107 ASN A CA 1
ATOM 885 C C . ASN A 1 107 ? -54.598 21.258 7.707 1.00 49.81 107 ASN A C 1
ATOM 887 O O . ASN A 1 107 ? -53.527 21.818 7.370 1.00 49.81 107 ASN A O 1
#